Protein AF-A0A383ACJ3-F1 (afdb_monomer)

Mean predicted aligned error: 4.27 Å

pLDDT: mean 87.87, std 12.49, range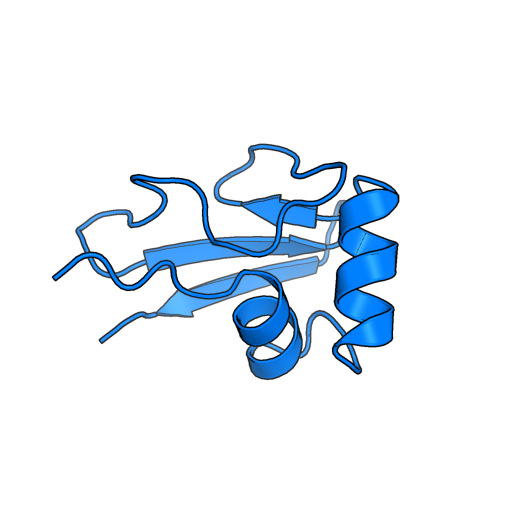 [32.25, 96.12]

Structure (mmCIF, N/CA/C/O backbone):
data_AF-A0A383ACJ3-F1
#
_entry.id   AF-A0A383ACJ3-F1
#
loop_
_atom_site.group_PDB
_atom_site.id
_atom_site.type_symbol
_atom_site.label_atom_id
_atom_site.label_alt_id
_atom_site.label_comp_id
_atom_site.label_asym_id
_atom_site.label_entity_id
_atom_site.label_seq_id
_atom_site.pdbx_PDB_ins_code
_atom_site.Cartn_x
_atom_site.Cartn_y
_atom_site.Cartn_z
_atom_site.occupancy
_atom_site.B_iso_or_equiv
_atom_site.auth_seq_id
_atom_site.auth_comp_id
_atom_site.auth_asym_id
_atom_site.auth_atom_id
_atom_site.pdbx_PDB_model_num
ATOM 1 N N . MET A 1 1 ? -4.883 -16.474 14.220 1.00 32.25 1 MET A N 1
ATOM 2 C CA . MET A 1 1 ? -4.012 -16.459 13.028 1.00 32.25 1 MET A CA 1
ATOM 3 C C . MET A 1 1 ? -3.819 -15.006 12.630 1.00 32.25 1 MET A C 1
ATOM 5 O O . MET A 1 1 ? -4.657 -14.452 11.944 1.00 32.25 1 MET A O 1
ATOM 9 N N . GLY A 1 2 ? -2.805 -14.350 13.194 1.00 35.44 2 GLY A N 1
ATOM 10 C CA . GLY A 1 2 ? -2.485 -12.954 12.897 1.00 35.44 2 GLY A CA 1
ATOM 11 C C . GLY A 1 2 ? -1.369 -12.914 11.870 1.00 35.44 2 GLY A C 1
ATOM 12 O O . GLY A 1 2 ? -0.212 -12.732 12.236 1.00 35.44 2 GLY A O 1
ATOM 13 N N . GLY A 1 3 ? -1.695 -13.175 10.606 1.00 44.84 3 GLY A N 1
ATOM 14 C CA . GLY A 1 3 ? -0.772 -12.851 9.529 1.00 44.84 3 GLY A CA 1
ATOM 15 C C . GLY A 1 3 ? -0.738 -11.335 9.427 1.00 44.84 3 GLY A C 1
ATOM 16 O O . GLY A 1 3 ? -1.725 -10.736 9.018 1.00 44.84 3 GLY A O 1
ATOM 17 N N . GLN A 1 4 ? 0.347 -10.698 9.861 1.00 60.50 4 GLN A N 1
ATOM 18 C CA . GLN A 1 4 ? 0.600 -9.308 9.491 1.00 60.50 4 GLN A CA 1
ATOM 19 C C . GLN A 1 4 ? 0.798 -9.279 7.974 1.00 60.50 4 GLN A C 1
ATOM 21 O O . GLN A 1 4 ? 1.901 -9.499 7.477 1.00 60.50 4 GLN A O 1
ATOM 26 N N . GLU A 1 5 ? -0.291 -9.088 7.235 1.00 75.38 5 GLU A N 1
ATOM 27 C CA . GLU A 1 5 ? -0.251 -8.949 5.785 1.00 75.38 5 GLU A CA 1
ATOM 28 C C . GLU A 1 5 ? 0.655 -7.781 5.421 1.00 75.38 5 GLU A C 1
ATOM 30 O O . GLU A 1 5 ? 0.543 -6.689 5.981 1.00 75.38 5 GLU A O 1
ATOM 35 N N . SER A 1 6 ? 1.599 -8.006 4.510 1.00 90.56 6 SER A N 1
ATOM 36 C CA . SER A 1 6 ? 2.585 -6.982 4.199 1.00 90.56 6 SER A CA 1
ATOM 37 C C . SER A 1 6 ? 1.970 -5.877 3.342 1.00 90.56 6 SER A C 1
ATOM 39 O O . SER A 1 6 ? 1.573 -6.112 2.200 1.00 90.56 6 SER A O 1
ATOM 41 N N . LEU A 1 7 ? 1.981 -4.638 3.848 1.00 92.12 7 LEU A N 1
ATOM 42 C CA . LEU A 1 7 ? 1.570 -3.460 3.076 1.00 92.12 7 LEU A CA 1
ATOM 43 C C . LEU A 1 7 ? 2.441 -3.296 1.821 1.00 92.12 7 LEU A C 1
ATOM 45 O O . LEU A 1 7 ? 1.947 -2.923 0.761 1.00 92.12 7 LEU A O 1
ATOM 49 N N . VAL A 1 8 ? 3.735 -3.608 1.926 1.00 93.81 8 VAL A N 1
ATOM 50 C CA . VAL A 1 8 ? 4.666 -3.577 0.788 1.00 93.81 8 VAL A CA 1
ATOM 51 C C . VAL A 1 8 ? 4.196 -4.521 -0.316 1.00 93.81 8 VAL A C 1
ATOM 53 O O . VAL A 1 8 ? 4.206 -4.137 -1.485 1.00 93.81 8 VAL A O 1
ATOM 56 N N . ASP A 1 9 ? 3.756 -5.723 0.045 1.00 92.69 9 ASP A N 1
ATOM 57 C CA . ASP A 1 9 ? 3.356 -6.738 -0.932 1.00 92.69 9 ASP A CA 1
ATOM 58 C C . ASP A 1 9 ? 2.013 -6.395 -1.555 1.00 92.69 9 ASP A C 1
ATOM 60 O O . ASP A 1 9 ? 1.873 -6.482 -2.772 1.00 92.69 9 ASP A O 1
ATOM 64 N N . ALA A 1 10 ? 1.080 -5.878 -0.758 1.00 92.88 10 ALA A N 1
ATOM 65 C CA . ALA A 1 10 ? -0.197 -5.378 -1.244 1.00 92.88 10 ALA A CA 1
ATOM 66 C C . ALA A 1 10 ? -0.029 -4.218 -2.250 1.00 92.88 10 ALA A C 1
ATOM 68 O O . ALA A 1 10 ? -0.710 -4.167 -3.276 1.00 92.88 10 ALA A O 1
ATOM 69 N N . LEU A 1 11 ? 0.915 -3.297 -2.017 1.00 93.94 11 LEU A N 1
ATOM 70 C CA . LEU A 1 11 ? 1.212 -2.192 -2.942 1.00 93.94 11 LEU A CA 1
ATOM 71 C C . LEU A 1 11 ? 1.821 -2.664 -4.266 1.00 93.94 11 LEU A C 1
ATOM 73 O O . LEU A 1 11 ? 1.555 -2.068 -5.308 1.00 93.94 11 LEU A O 1
ATOM 77 N N . VAL A 1 12 ? 2.643 -3.713 -4.233 1.00 94.62 12 VAL A N 1
ATOM 78 C CA . VAL A 1 12 ? 3.228 -4.294 -5.448 1.00 94.62 12 VAL A CA 1
ATOM 79 C C . VAL A 1 12 ? 2.187 -5.113 -6.206 1.00 94.62 12 VAL A C 1
ATOM 81 O O . VAL A 1 12 ? 2.026 -4.923 -7.407 1.00 94.62 12 VAL A O 1
ATOM 84 N N . ALA A 1 13 ? 1.436 -5.969 -5.510 1.00 92.44 13 ALA A N 1
ATOM 85 C CA . ALA A 1 13 ? 0.391 -6.802 -6.100 1.00 92.44 13 ALA A CA 1
ATOM 86 C C . ALA A 1 13 ? -0.737 -5.970 -6.733 1.00 92.44 13 ALA A C 1
ATOM 88 O O . ALA A 1 13 ? -1.246 -6.327 -7.789 1.00 92.44 13 ALA A O 1
ATOM 89 N N . SER A 1 14 ? -1.085 -4.828 -6.131 1.00 92.62 14 SER A N 1
ATOM 90 C CA . SER A 1 14 ? -2.064 -3.884 -6.692 1.00 92.62 14 SER A CA 1
ATOM 91 C C . SER A 1 14 ? -1.535 -3.049 -7.863 1.00 92.62 14 SER A C 1
ATOM 93 O O . SER A 1 14 ? -2.299 -2.298 -8.461 1.00 92.62 14 SER A O 1
ATOM 95 N N . GLY A 1 15 ? -0.236 -3.112 -8.176 1.00 93.50 15 GLY A N 1
ATOM 96 C CA . GLY A 1 15 ? 0.389 -2.270 -9.197 1.00 93.50 15 GLY A CA 1
ATOM 97 C C . GLY A 1 15 ? 0.551 -0.799 -8.795 1.00 93.50 15 GLY A C 1
ATOM 98 O O . GLY A 1 15 ? 1.055 -0.006 -9.591 1.00 93.50 15 GLY A O 1
ATOM 99 N N . LEU A 1 16 ? 0.191 -0.414 -7.559 1.00 94.06 16 LEU A N 1
ATOM 100 C CA . LEU A 1 16 ? 0.443 0.939 -7.047 1.00 94.06 16 LEU A CA 1
ATOM 101 C C . LEU A 1 16 ? 1.934 1.256 -7.014 1.00 94.06 16 LEU A C 1
ATOM 103 O O . LEU A 1 16 ? 2.305 2.416 -7.191 1.00 94.06 16 LEU A O 1
ATOM 107 N N . CYS A 1 17 ? 2.777 0.251 -6.788 1.00 95.19 17 CYS A N 1
ATOM 108 C CA . CYS A 1 17 ? 4.227 0.364 -6.786 1.00 95.19 17 CYS A CA 1
ATOM 109 C C . CYS A 1 17 ? 4.857 -0.689 -7.697 1.00 95.19 17 CYS A C 1
ATOM 111 O O . CYS A 1 17 ? 4.501 -1.861 -7.648 1.00 95.19 17 CYS A O 1
ATOM 113 N N . GLY A 1 18 ? 5.854 -0.287 -8.487 1.00 95.19 18 GLY A N 1
ATOM 114 C CA . GLY A 1 18 ? 6.486 -1.182 -9.469 1.00 95.19 18 GLY A CA 1
ATOM 115 C C . GLY A 1 18 ? 7.464 -2.198 -8.865 1.00 95.19 18 GLY A C 1
ATOM 116 O O . GLY A 1 18 ? 7.960 -3.075 -9.561 1.00 95.19 18 GLY A O 1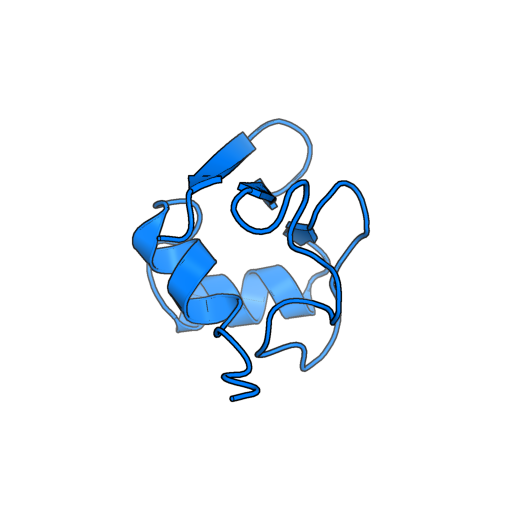
ATOM 117 N N . SER A 1 19 ? 7.807 -2.061 -7.581 1.00 96.00 19 SER A N 1
ATOM 118 C CA . SER A 1 19 ? 8.708 -2.970 -6.863 1.00 96.00 19 SER A CA 1
ATOM 119 C C . SER A 1 19 ? 8.585 -2.794 -5.348 1.00 96.00 19 SER A C 1
ATOM 121 O O . SER A 1 19 ? 8.110 -1.761 -4.869 1.00 96.00 19 SER A O 1
ATOM 123 N N . ARG A 1 20 ? 9.107 -3.755 -4.571 1.00 94.12 20 ARG A N 1
ATOM 124 C CA . ARG A 1 20 ? 9.173 -3.658 -3.097 1.00 94.12 20 ARG A CA 1
ATOM 125 C C . ARG A 1 20 ? 9.997 -2.449 -2.633 1.00 94.12 20 ARG A C 1
ATOM 127 O O . ARG A 1 20 ? 9.676 -1.836 -1.619 1.00 94.12 20 ARG A O 1
ATOM 134 N N . GLY A 1 21 ? 11.044 -2.084 -3.379 1.00 95.00 21 GLY A N 1
ATOM 135 C CA . GLY A 1 21 ? 11.855 -0.894 -3.105 1.00 95.00 21 GLY A CA 1
ATOM 136 C C . GLY A 1 21 ? 11.098 0.415 -3.355 1.00 95.00 21 GLY A C 1
ATOM 137 O O . GLY A 1 21 ? 11.178 1.328 -2.535 1.00 95.00 21 GLY A O 1
ATOM 138 N N . ASP A 1 22 ? 10.329 0.499 -4.448 1.00 95.44 22 ASP A N 1
ATOM 139 C CA . ASP A 1 22 ? 9.429 1.634 -4.725 1.00 95.44 22 ASP A CA 1
ATOM 140 C C . ASP A 1 22 ? 8.349 1.765 -3.642 1.00 95.44 22 ASP A C 1
ATOM 142 O O . ASP A 1 22 ? 8.139 2.856 -3.114 1.00 95.44 22 ASP A O 1
ATOM 146 N N . ALA A 1 23 ? 7.740 0.649 -3.234 1.00 94.44 23 ALA A N 1
ATOM 147 C CA . ALA A 1 23 ? 6.755 0.616 -2.156 1.00 94.44 23 ALA A CA 1
ATOM 148 C C . ALA A 1 23 ? 7.326 1.144 -0.834 1.00 94.44 23 ALA A C 1
ATOM 150 O O . ALA A 1 23 ? 6.779 2.090 -0.273 1.00 94.44 23 ALA A O 1
ATOM 151 N N . ARG A 1 24 ? 8.469 0.617 -0.373 1.00 93.75 24 ARG A N 1
ATOM 152 C CA . ARG A 1 24 ? 9.118 1.071 0.872 1.00 93.75 24 ARG A CA 1
ATOM 153 C C . ARG A 1 24 ? 9.452 2.561 0.849 1.00 93.75 24 ARG A C 1
ATOM 155 O O . ARG A 1 24 ? 9.146 3.260 1.808 1.00 93.75 24 ARG A O 1
ATOM 162 N N . ARG A 1 25 ? 10.033 3.066 -0.247 1.00 93.75 25 ARG A N 1
ATOM 163 C CA . ARG A 1 25 ? 10.325 4.505 -0.390 1.00 93.75 25 ARG A CA 1
ATOM 164 C C . ARG A 1 25 ? 9.052 5.347 -0.390 1.00 93.75 25 ARG A C 1
ATOM 166 O O . ARG A 1 25 ? 9.020 6.399 0.241 1.00 93.75 25 ARG A O 1
ATOM 173 N N . THR A 1 26 ? 8.005 4.884 -1.071 1.00 94.12 26 THR A N 1
ATOM 174 C CA . THR A 1 26 ? 6.718 5.587 -1.128 1.00 94.12 26 THR A CA 1
ATOM 175 C C . THR A 1 26 ? 6.057 5.635 0.252 1.00 94.12 26 THR A C 1
ATOM 177 O O . THR A 1 26 ? 5.562 6.692 0.633 1.00 94.12 26 THR A O 1
ATOM 180 N N . ILE A 1 27 ? 6.098 4.545 1.026 1.00 93.75 27 ILE A N 1
ATOM 181 C CA . ILE A 1 27 ? 5.624 4.509 2.420 1.00 93.75 27 ILE A CA 1
ATOM 182 C C . ILE A 1 27 ? 6.455 5.45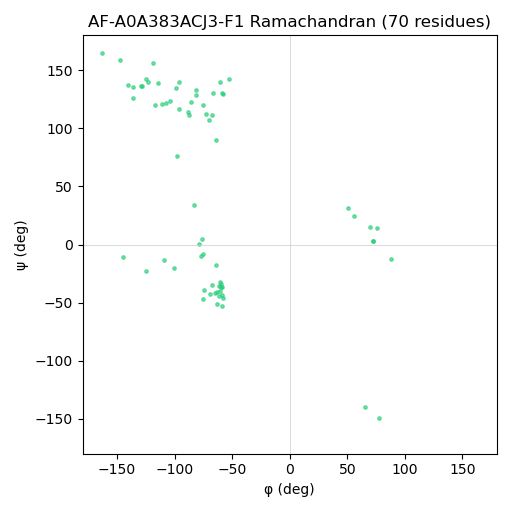6 3.292 1.00 93.75 27 ILE A C 1
ATOM 184 O O . ILE A 1 27 ? 5.892 6.315 3.962 1.00 93.75 27 ILE A O 1
ATOM 188 N N . ALA A 1 28 ? 7.788 5.360 3.248 1.00 92.56 28 ALA A N 1
ATOM 189 C CA . ALA A 1 28 ? 8.676 6.193 4.061 1.00 92.56 28 ALA A CA 1
ATOM 190 C C . ALA A 1 28 ? 8.472 7.696 3.799 1.00 92.56 28 ALA A C 1
ATOM 192 O O . ALA A 1 28 ? 8.480 8.493 4.733 1.00 92.56 28 ALA A O 1
ATOM 193 N N . GLY A 1 29 ? 8.208 8.077 2.544 1.00 92.19 29 GLY A N 1
ATOM 194 C CA . GLY A 1 29 ? 7.860 9.446 2.150 1.00 92.19 29 GLY A CA 1
ATOM 195 C C . GLY A 1 29 ? 6.423 9.872 2.484 1.00 92.19 29 GLY A C 1
ATOM 196 O O . GLY A 1 29 ? 5.990 10.944 2.063 1.00 92.19 29 GLY A O 1
ATOM 197 N N . GLY A 1 30 ? 5.647 9.035 3.177 1.00 92.75 30 GLY A N 1
ATOM 198 C CA . GLY A 1 30 ? 4.253 9.300 3.526 1.00 92.75 30 GLY A CA 1
ATOM 199 C C . GLY A 1 30 ? 3.300 9.265 2.331 1.00 92.75 30 GLY A C 1
ATOM 200 O O . GLY A 1 30 ? 2.195 9.787 2.420 1.00 92.75 30 GLY A O 1
ATOM 201 N N . GLY A 1 31 ? 3.713 8.726 1.185 1.00 94.06 31 GLY A N 1
ATOM 202 C CA . GLY A 1 31 ? 2.953 8.736 -0.066 1.00 94.06 31 GLY A CA 1
ATOM 203 C C . GLY A 1 31 ? 1.840 7.692 -0.142 1.00 94.06 31 GLY A C 1
ATOM 204 O O . GLY A 1 31 ? 1.172 7.625 -1.173 1.00 94.06 31 GLY A O 1
ATOM 205 N N . VAL A 1 32 ? 1.651 6.890 0.907 1.00 95.62 32 VAL A N 1
ATOM 206 C CA . VAL A 1 32 ? 0.655 5.817 0.975 1.00 95.62 32 VAL A CA 1
ATOM 207 C C . VAL A 1 32 ? -0.396 6.136 2.029 1.00 95.62 32 VAL A C 1
ATOM 209 O O . VAL A 1 32 ? -0.064 6.588 3.124 1.00 95.62 32 VAL A O 1
ATOM 212 N N . SER A 1 33 ? -1.656 5.851 1.716 1.00 95.38 33 SER A N 1
ATOM 213 C CA . SER A 1 33 ? -2.737 5.803 2.699 1.00 95.38 33 SER A CA 1
ATOM 214 C C . SER A 1 33 ? -3.453 4.457 2.644 1.00 95.38 33 SER A C 1
ATOM 216 O O . SER A 1 33 ? -3.655 3.904 1.563 1.00 95.38 33 SER A O 1
ATOM 218 N N . VAL A 1 34 ? -3.849 3.959 3.813 1.00 95.00 34 VAL A N 1
ATOM 219 C CA . VAL A 1 34 ? -4.665 2.755 4.002 1.00 95.00 34 VAL A CA 1
ATOM 220 C C . VAL A 1 34 ? -5.970 3.193 4.655 1.00 95.00 34 VAL A C 1
ATOM 222 O O . VAL A 1 34 ? -5.935 3.820 5.707 1.00 95.00 34 VAL A O 1
ATOM 225 N N . ASN A 1 35 ? -7.110 2.951 4.008 1.00 94.50 35 ASN A N 1
ATOM 226 C CA . ASN A 1 35 ? -8.436 3.413 4.451 1.00 94.50 35 ASN A CA 1
ATOM 227 C C . ASN A 1 35 ? -8.504 4.918 4.777 1.00 94.50 35 ASN A C 1
ATOM 229 O O . ASN A 1 35 ? -9.259 5.354 5.638 1.00 94.50 35 ASN A O 1
ATOM 233 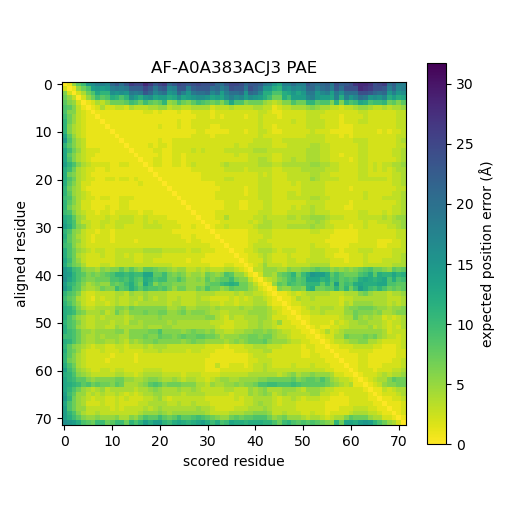N N . GLY A 1 36 ? -7.706 5.726 4.073 1.00 92.00 36 GLY A N 1
ATOM 234 C CA . GLY A 1 36 ? -7.609 7.172 4.298 1.00 92.00 36 GLY A CA 1
ATOM 235 C C . GLY A 1 36 ? -6.573 7.590 5.346 1.00 92.00 36 GLY A C 1
ATOM 236 O O . GLY A 1 36 ? -6.183 8.757 5.369 1.00 92.00 36 GLY A O 1
ATOM 237 N N . GLU A 1 37 ? -6.033 6.660 6.132 1.00 93.12 37 GLU A N 1
ATOM 238 C CA . GLU A 1 37 ? -4.973 6.940 7.099 1.00 93.12 37 GLU A CA 1
ATOM 239 C C . GLU A 1 37 ? -3.601 6.879 6.437 1.00 93.12 37 GLU A C 1
ATOM 241 O O . GLU A 1 37 ? -3.215 5.873 5.833 1.00 93.12 37 GLU A O 1
ATOM 246 N N . ARG A 1 38 ? -2.848 7.977 6.527 1.00 92.94 38 ARG A N 1
ATOM 247 C CA . ARG A 1 38 ? -1.498 8.060 5.967 1.00 92.94 38 ARG A CA 1
ATOM 248 C C . ARG A 1 38 ? -0.552 7.122 6.713 1.00 92.94 38 ARG A C 1
ATOM 250 O O . ARG A 1 38 ? -0.450 7.183 7.931 1.00 92.94 38 ARG A O 1
ATOM 257 N N . GLN A 1 39 ? 0.179 6.322 5.949 1.00 92.56 39 GLN A N 1
ATOM 258 C CA . GLN A 1 39 ? 1.225 5.436 6.442 1.00 92.56 39 GLN A CA 1
ATOM 259 C C . GLN A 1 39 ? 2.585 6.108 6.243 1.00 92.56 39 GLN A C 1
ATOM 261 O O . GLN A 1 39 ? 2.842 6.672 5.178 1.00 92.56 39 GLN A O 1
ATOM 266 N N . SER A 1 40 ? 3.447 6.068 7.257 1.00 85.38 40 SER A N 1
ATOM 267 C CA . SER A 1 40 ? 4.779 6.688 7.238 1.00 85.38 40 SER A CA 1
ATOM 268 C C . SER A 1 40 ? 5.784 5.887 8.059 1.00 85.38 40 SER A C 1
ATOM 270 O O . SER A 1 40 ? 5.393 5.163 8.969 1.00 85.38 40 SER A O 1
ATOM 272 N N . GLY A 1 41 ? 7.079 6.063 7.793 1.00 80.06 41 GLY A N 1
ATOM 273 C CA . GLY A 1 41 ? 8.143 5.371 8.529 1.00 80.06 41 GLY A CA 1
ATOM 274 C C . GLY A 1 41 ? 8.316 3.911 8.098 1.00 80.06 41 GLY A C 1
ATOM 275 O O . GLY A 1 41 ? 8.089 3.570 6.938 1.00 80.06 41 GLY A O 1
ATOM 276 N N . GLU A 1 42 ? 8.729 3.044 9.025 1.00 72.69 42 GLU A N 1
ATOM 277 C CA . GLU A 1 42 ? 9.047 1.626 8.768 1.00 72.69 42 GLU A CA 1
ATOM 278 C C . GLU A 1 42 ? 7.812 0.702 8.765 1.00 72.69 42 GLU A C 1
ATOM 280 O O . GLU A 1 42 ? 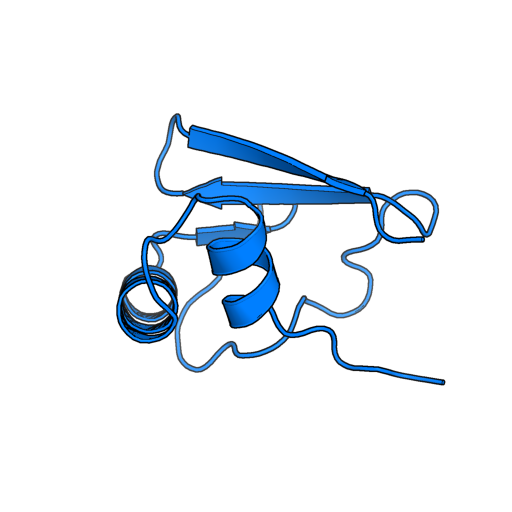7.876 -0.462 9.165 1.00 72.69 42 GLU A O 1
ATOM 285 N N . VAL A 1 43 ? 6.659 1.200 8.306 1.00 77.00 43 VAL A N 1
ATOM 286 C CA . VAL A 1 43 ? 5.443 0.383 8.191 1.00 77.00 43 VAL A CA 1
ATOM 287 C C . VAL A 1 43 ? 5.650 -0.667 7.099 1.00 77.00 43 VAL A C 1
ATOM 289 O O . VAL A 1 43 ? 5.748 -0.355 5.912 1.00 77.00 43 VAL A O 1
ATOM 292 N N . SER A 1 44 ? 5.725 -1.931 7.509 1.00 79.19 44 SER A N 1
ATOM 293 C CA . SER A 1 44 ? 5.881 -3.082 6.610 1.00 79.19 44 SER A CA 1
ATOM 294 C C . SER A 1 44 ? 4.627 -3.955 6.518 1.00 79.19 44 SER A C 1
ATOM 296 O O . SER A 1 44 ? 4.518 -4.759 5.587 1.00 79.19 44 SER A O 1
ATOM 298 N N . ALA A 1 45 ? 3.671 -3.749 7.426 1.00 88.38 45 ALA A N 1
ATOM 299 C CA . ALA A 1 45 ? 2.423 -4.492 7.549 1.00 88.38 45 ALA A CA 1
ATOM 300 C C . ALA A 1 45 ? 1.201 -3.580 7.369 1.00 88.38 45 ALA A C 1
ATOM 302 O O . ALA A 1 45 ? 1.280 -2.371 7.593 1.00 88.38 45 ALA A O 1
ATOM 303 N N . LEU A 1 46 ? 0.073 -4.164 6.970 1.00 87.56 46 LEU A N 1
ATOM 304 C CA . LEU A 1 46 ? -1.222 -3.503 7.031 1.00 87.56 46 LEU A CA 1
ATOM 305 C C . LEU A 1 46 ? -1.551 -3.149 8.492 1.00 87.56 46 LEU A C 1
ATOM 307 O O . LEU A 1 46 ? -1.275 -3.953 9.390 1.00 87.56 46 LEU A O 1
ATOM 311 N N . PRO A 1 47 ? -2.132 -1.962 8.748 1.00 85.50 47 PRO A N 1
ATOM 312 C CA . PRO A 1 47 ? -2.603 -1.595 10.076 1.00 85.50 47 PRO A CA 1
ATOM 313 C C . PRO A 1 47 ? -3.544 -2.657 10.649 1.00 85.50 47 PRO A C 1
ATOM 315 O O . PRO A 1 47 ? -4.373 -3.231 9.936 1.00 85.50 47 PRO A O 1
ATOM 318 N N . ALA A 1 48 ? -3.441 -2.906 11.954 1.00 83.25 48 ALA A N 1
ATOM 319 C CA . ALA A 1 48 ? -4.378 -3.790 12.635 1.00 83.25 48 ALA A CA 1
ATOM 320 C C . ALA A 1 48 ? -5.808 -3.249 12.468 1.00 83.25 48 ALA A C 1
ATOM 322 O O . ALA A 1 48 ? -6.054 -2.067 12.689 1.00 83.25 48 ALA A O 1
ATOM 323 N N . GLY A 1 49 ? -6.743 -4.108 12.054 1.00 84.62 49 GLY A N 1
ATOM 324 C CA . GLY A 1 49 ? -8.123 -3.689 11.788 1.00 84.62 49 GLY A CA 1
ATOM 325 C C . GLY A 1 49 ? -8.320 -2.922 10.476 1.00 84.62 49 GLY A C 1
ATOM 326 O O . GLY A 1 49 ? -9.382 -2.345 10.275 1.00 84.62 49 GLY A O 1
ATOM 327 N N . ALA A 1 50 ? -7.345 -2.930 9.557 1.00 87.88 50 ALA A N 1
ATOM 328 C CA . ALA A 1 50 ? -7.517 -2.340 8.227 1.00 87.88 50 ALA A CA 1
ATOM 329 C C . ALA A 1 50 ? -8.585 -3.052 7.374 1.00 87.88 50 ALA A C 1
ATOM 331 O O . ALA A 1 50 ? -9.055 -2.487 6.390 1.00 87.88 50 ALA A O 1
ATOM 332 N N . LEU A 1 51 ? -8.973 -4.277 7.729 1.00 89.06 51 LEU A N 1
ATOM 333 C CA . LEU A 1 51 ? -10.023 -5.002 7.024 1.00 89.06 51 LEU A CA 1
ATOM 334 C C . LEU A 1 51 ? -11.396 -4.401 7.337 1.00 89.06 51 LEU A C 1
ATOM 336 O O . LEU A 1 51 ? -11.925 -4.543 8.439 1.00 89.06 51 LEU A O 1
ATOM 340 N N . VAL A 1 52 ? -12.003 -3.789 6.328 1.00 88.19 52 VAL A N 1
ATOM 341 C CA . VAL A 1 52 ? -13.420 -3.432 6.331 1.00 88.19 52 VAL A CA 1
ATOM 342 C C . VAL A 1 52 ? -14.216 -4.679 5.959 1.00 88.19 52 VAL A C 1
ATOM 344 O O . VAL A 1 52 ? -13.909 -5.340 4.964 1.00 88.19 52 VAL A O 1
ATOM 347 N N . ASP A 1 53 ? -15.219 -5.013 6.775 1.00 87.00 53 ASP A N 1
ATOM 348 C CA . ASP A 1 53 ? -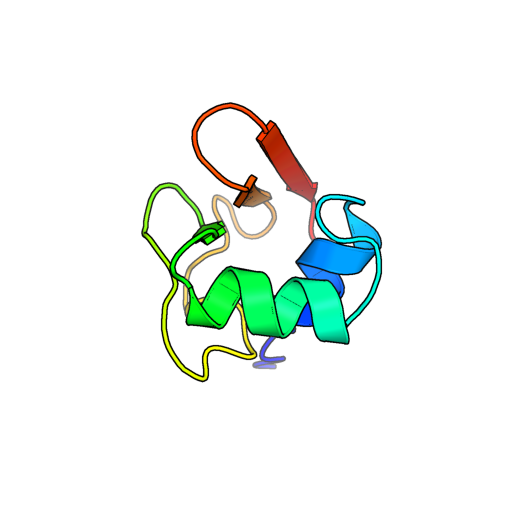16.067 -6.205 6.594 1.00 87.00 53 ASP A CA 1
ATOM 349 C C . ASP A 1 53 ? -15.268 -7.526 6.524 1.00 87.00 53 ASP A C 1
ATOM 351 O O . ASP A 1 53 ? -15.675 -8.501 5.902 1.00 87.00 53 ASP A O 1
ATOM 355 N N . GLY A 1 54 ? -14.068 -7.543 7.117 1.00 86.19 54 GLY A N 1
ATOM 356 C CA . GLY A 1 54 ? -13.180 -8.708 7.119 1.00 86.19 54 GLY A CA 1
ATOM 357 C C . GLY A 1 54 ? -12.503 -9.031 5.781 1.00 86.19 54 GLY A C 1
ATOM 358 O O . GLY A 1 54 ? -11.787 -10.021 5.722 1.00 86.19 54 GLY A O 1
ATOM 359 N N . ARG A 1 55 ? -12.697 -8.221 4.729 1.00 89.12 55 ARG A N 1
ATOM 360 C CA . ARG A 1 55 ? -12.312 -8.593 3.349 1.00 89.12 55 ARG A CA 1
ATOM 361 C C . ARG A 1 55 ? -11.804 -7.454 2.465 1.00 89.12 55 ARG A C 1
ATOM 363 O O . ARG A 1 55 ? -11.335 -7.710 1.361 1.00 89.12 55 ARG A O 1
ATOM 370 N N . PHE A 1 56 ? -11.935 -6.194 2.877 1.00 91.00 56 PHE A N 1
ATOM 371 C CA . PHE A 1 56 ? -11.600 -5.053 2.019 1.00 91.00 56 PHE A CA 1
ATOM 372 C C . PHE A 1 56 ? -10.569 -4.129 2.646 1.00 91.00 56 PHE A C 1
ATOM 374 O O . PHE A 1 56 ? -10.669 -3.785 3.822 1.00 91.00 56 PHE A O 1
ATOM 381 N N . VAL A 1 57 ? -9.638 -3.641 1.825 1.00 93.62 57 VAL A N 1
ATOM 382 C CA . VAL A 1 57 ? -8.693 -2.585 2.204 1.00 93.62 57 VAL A CA 1
ATOM 383 C C . VAL A 1 57 ? -8.580 -1.574 1.071 1.00 93.62 57 VAL A C 1
ATOM 385 O O . VAL A 1 57 ? -8.279 -1.929 -0.067 1.00 93.62 57 VAL A O 1
ATOM 388 N N . LEU A 1 58 ? -8.786 -0.291 1.359 1.00 94.69 58 LEU A N 1
ATOM 389 C CA . LEU A 1 58 ? -8.550 0.772 0.388 1.00 94.69 58 LEU A CA 1
ATOM 390 C C . LEU A 1 58 ? -7.088 1.216 0.456 1.00 94.69 58 LEU A C 1
ATOM 392 O O . LEU A 1 58 ? -6.670 1.854 1.421 1.00 94.69 58 LEU A O 1
ATOM 396 N N . LEU A 1 59 ?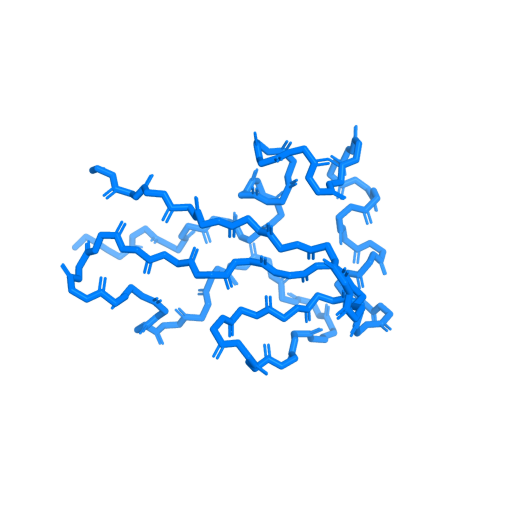 -6.329 0.932 -0.597 1.00 95.44 59 LEU A N 1
ATOM 397 C CA . LEU A 1 59 ? -4.968 1.422 -0.768 1.00 95.44 59 LEU A CA 1
ATOM 398 C C . LEU A 1 59 ? -4.965 2.671 -1.640 1.00 95.44 59 LEU A C 1
ATOM 400 O O . LEU A 1 59 ? -5.650 2.744 -2.661 1.00 95.44 59 LEU A O 1
ATOM 404 N N . GLN A 1 60 ? -4.146 3.646 -1.274 1.00 96.12 60 GLN A N 1
ATOM 405 C CA . GLN A 1 60 ? -3.979 4.872 -2.039 1.00 96.12 60 GLN A CA 1
ATOM 406 C C . GLN A 1 60 ? -2.504 5.249 -2.136 1.00 96.12 60 GLN A C 1
ATOM 408 O O . GLN A 1 60 ? -1.790 5.246 -1.136 1.00 96.12 60 GLN A O 1
ATOM 413 N N . ARG A 1 61 ? -2.070 5.642 -3.338 1.00 94.69 61 ARG A N 1
ATOM 414 C CA . ARG A 1 61 ? -0.779 6.283 -3.605 1.00 94.69 61 ARG A CA 1
ATOM 415 C C . ARG A 1 61 ? -1.006 7.741 -4.009 1.00 94.69 61 ARG A C 1
ATOM 417 O O . ARG A 1 61 ? -1.677 8.045 -4.999 1.00 94.69 61 ARG A O 1
ATOM 424 N N . GLY A 1 62 ? -0.428 8.673 -3.257 1.00 91.38 62 GLY A N 1
ATOM 425 C CA . GLY A 1 62 ? -0.605 10.109 -3.478 1.00 91.38 62 GLY A CA 1
ATOM 426 C C . GLY A 1 62 ? -2.053 10.558 -3.245 1.00 91.38 62 GLY A C 1
ATOM 427 O O . GLY A 1 62 ? -2.688 10.122 -2.292 1.00 91.38 62 GLY A O 1
ATOM 428 N N . LYS A 1 63 ? -2.573 11.462 -4.090 1.00 87.88 63 LYS A N 1
ATOM 429 C CA . LYS A 1 63 ? -3.927 12.044 -3.935 1.00 87.88 63 LYS A CA 1
ATOM 430 C C . LYS A 1 63 ? -5.010 11.431 -4.827 1.00 87.88 63 LYS A C 1
ATOM 432 O O . LYS A 1 63 ? -6.186 11.659 -4.571 1.00 87.88 63 LYS A O 1
ATOM 437 N N . ARG A 1 64 ? -4.641 10.755 -5.921 1.00 89.81 64 ARG A N 1
ATOM 438 C CA . ARG A 1 64 ? -5.602 10.362 -6.975 1.00 89.81 64 ARG A CA 1
ATOM 439 C C . ARG A 1 64 ? -5.621 8.873 -7.295 1.00 89.81 64 ARG A C 1
ATOM 441 O O . ARG A 1 64 ? -6.626 8.405 -7.816 1.00 89.81 64 ARG A O 1
ATOM 448 N N . ILE A 1 65 ? -4.545 8.149 -7.000 1.00 93.25 65 ILE A N 1
ATOM 449 C CA . ILE A 1 65 ? -4.399 6.749 -7.397 1.00 93.25 65 ILE A CA 1
ATOM 450 C C . ILE A 1 65 ? -4.835 5.883 -6.224 1.00 93.25 65 ILE A C 1
ATOM 452 O O . ILE A 1 65 ? -4.231 5.950 -5.156 1.00 93.25 65 ILE A O 1
ATOM 456 N N . ARG A 1 66 ? -5.898 5.106 -6.414 1.00 94.62 66 ARG A N 1
ATOM 457 C CA . ARG A 1 66 ? -6.520 4.292 -5.369 1.00 94.62 66 ARG A CA 1
ATOM 4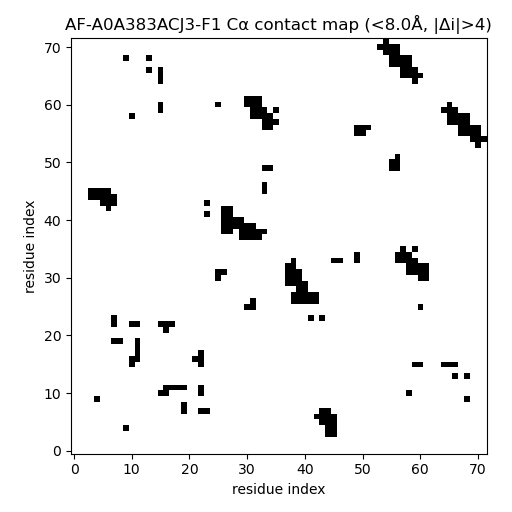58 C C . ARG A 1 66 ? -6.950 2.946 -5.933 1.00 94.62 66 ARG A C 1
ATOM 460 O O . ARG A 1 66 ? -7.522 2.898 -7.019 1.00 94.62 66 ARG A O 1
ATOM 467 N N . HIS A 1 67 ? -6.691 1.890 -5.175 1.00 95.19 67 HIS A N 1
ATOM 468 C CA . HIS A 1 67 ? -7.093 0.523 -5.477 1.00 95.19 67 HIS A CA 1
ATOM 469 C C . HIS A 1 67 ? -7.788 -0.087 -4.262 1.00 95.19 67 HIS A C 1
ATOM 471 O O . HIS A 1 67 ? -7.344 0.086 -3.128 1.00 95.19 67 HIS A O 1
ATOM 477 N N . LEU A 1 68 ? -8.895 -0.783 -4.514 1.00 93.38 68 LEU A N 1
ATOM 478 C CA . LEU A 1 68 ? -9.562 -1.595 -3.509 1.00 93.38 68 LEU A CA 1
ATOM 479 C C . LEU A 1 68 ? -8.935 -2.987 -3.549 1.00 93.38 68 LEU A C 1
ATOM 481 O O . LEU A 1 68 ? -9.046 -3.682 -4.558 1.00 93.38 68 LEU A O 1
ATOM 485 N N . LEU A 1 69 ? -8.259 -3.363 -2.473 1.00 91.44 69 LEU A N 1
ATOM 486 C CA . LEU A 1 69 ? -7.775 -4.716 -2.267 1.00 91.44 69 LEU A CA 1
ATOM 487 C C . LEU A 1 69 ? -8.930 -5.564 -1.723 1.00 91.44 69 LEU A C 1
ATOM 489 O O . LEU A 1 69 ? -9.628 -5.134 -0.800 1.00 91.44 69 LEU A O 1
ATOM 493 N N . VAL A 1 70 ? -9.113 -6.749 -2.298 1.00 89.25 70 VAL A N 1
ATOM 494 C CA . VAL A 1 70 ? -10.002 -7.788 -1.769 1.00 89.25 70 VAL A CA 1
ATOM 495 C C . VAL A 1 70 ? -9.108 -8.878 -1.195 1.00 89.25 70 VAL A C 1
ATOM 497 O O . VAL A 1 70 ? -8.243 -9.391 -1.902 1.00 89.25 70 VAL A O 1
ATOM 500 N N . VAL A 1 71 ? -9.283 -9.159 0.089 1.00 80.19 71 VAL A N 1
ATOM 501 C CA . VAL A 1 71 ? -8.570 -10.189 0.842 1.00 80.19 71 VAL A CA 1
ATOM 502 C C . VAL A 1 71 ? -9.542 -11.353 1.021 1.00 80.19 71 VAL A C 1
ATOM 504 O O . VAL A 1 71 ? -10.658 -11.138 1.498 1.00 80.19 71 VAL A O 1
ATOM 507 N N . GLU A 1 72 ? -9.143 -12.541 0.564 1.00 68.44 72 GLU A N 1
ATOM 508 C CA . GLU A 1 72 ? -9.890 -13.804 0.701 1.00 68.44 72 GLU A CA 1
ATOM 509 C C . GLU A 1 72 ? -9.296 -14.681 1.805 1.00 68.44 72 GLU A C 1
ATOM 511 O O . GLU A 1 72 ? -8.047 -14.719 1.920 1.00 68.44 72 GLU A O 1
#

Radius of gyration: 10.95 Å; Cα contacts (8 Å, |Δi|>4): 122; chains: 1; bounding box: 28×28×22 Å

Organism: NCBI:txid408172

Solvent-accessible surface area (backbone atoms only — not comparable to full-atom values): 4146 Å² total; per-residue (Å²): 137,83,76,72,52,39,40,35,54,53,32,33,74,69,61,78,18,96,35,63,67,52,25,49,52,36,25,47,70,47,36,26,25,52,75,81,45,74,38,55,52,90,67,52,43,52,62,89,82,52,51,50,93,76,30,32,37,44,40,29,48,68,93,80,48,70,48,78,45,77,56,131

Foldseek 3Di:
DDDQAFPLVVCCVQVVAVHSVRSQVQQQVQQKDKVNHTHHDPRGGDPDPSDDVNFWIWIGGHDPRIDIGGHD

Secondary structure (DSSP, 8-state):
------HHHHHHHTTSSSSHHHHHHHHHTT-EEETTEEE-SS--SPPTT--BTTTEEEEEETTTEEEEEE--

Sequence (72 aa):
MGGQESLVDALVASGLCGSRGDARRTIAGGGVSVNGERQSGEVSALPAGALVDGRFVLLQRGKRIRHLLVVE

InterPro domains:
  IPR036986 RNA-binding S4 domain superfamily [G3DSA:3.10.290.10] (1-72)
  IPR054608 Tyrosine--tRNA ligase SYY-like, C-terminal domain [PF22421] (4-65)

Nearest PDB structures (foldseek):
  2jan-assem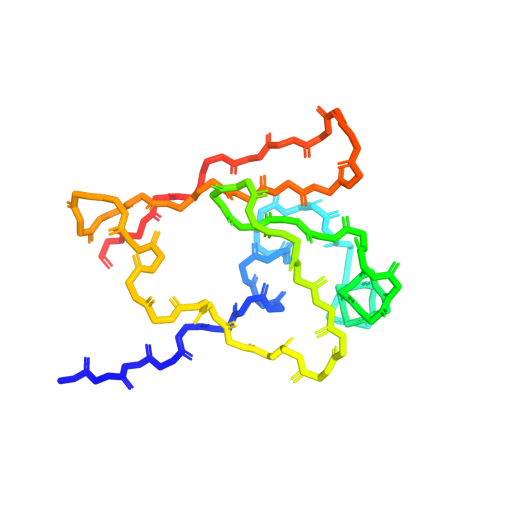bly2_C  TM=8.735E-01  e=7.674E-07  Mycobacterium tuberculosis H37Rv
  6hb7-assembly1_B  TM=8.979E-01  e=2.305E-06  Escherichia coli BL21(DE3)
  7ap3-assembly1_A  TM=8.987E-01  e=3.626E-06  Escherichia coli BL21(DE3)
  6hb6-assembly1_B  TM=9.023E-01  e=7.388E-06  Escherichia coli BL21(DE3)
  4oud-assembly1_A  TM=8.999E-01  e=1.162E-05  Escherichia coli str. K-12 substr. MC4100